Protein AF-A0A2P6QZI2-F1 (afdb_monomer_lite)

Sequence (75 aa):
MDRCEVGDFEAGGYRWRLVLCPNGNKKRNVEGHISLYLEMAEEKPIEPDQIVAIDFRLFLLNQKKSNYLVLEGTY

InterPro domains:
  IPR002083 MATH/TRAF domain [PF22486] (5-67)
  IPR002083 MATH/TRAF domain [PS50144] (1-75)
  IPR002083 MATH/TRAF domain [cd00121] (9-75)
  IPR008974 TRAF-like [G3DSA:2.60.210.10] (2-75)

Structure (mmCIF, N/CA/C/O backbone):
data_AF-A0A2P6QZI2-F1
#
_entry.id   AF-A0A2P6QZI2-F1
#
loop_
_atom_site.group_PDB
_atom_site.id
_atom_s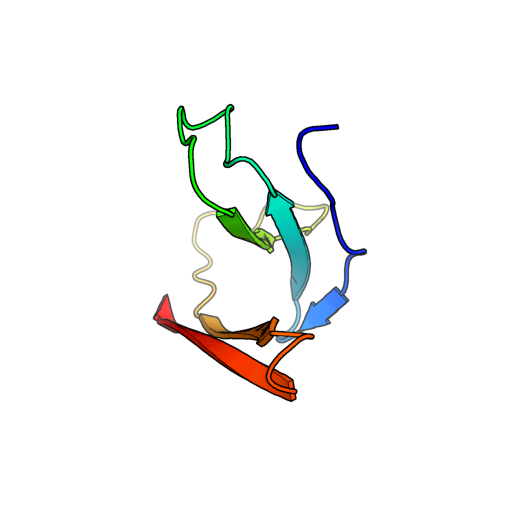ite.type_symbol
_atom_site.label_atom_id
_atom_site.label_alt_id
_atom_site.label_comp_id
_atom_site.label_asym_id
_atom_site.label_entity_id
_atom_site.label_seq_id
_atom_site.pdbx_PDB_ins_code
_atom_site.Cartn_x
_atom_site.Cartn_y
_atom_site.Cartn_z
_atom_site.occupancy
_atom_site.B_iso_or_equiv
_atom_site.auth_seq_id
_atom_site.auth_comp_id
_atom_site.auth_asym_id
_atom_site.auth_atom_id
_atom_site.pdbx_PDB_model_num
ATOM 1 N N . MET A 1 1 ? 9.907 0.927 14.645 1.00 54.00 1 MET A N 1
ATOM 2 C CA . MET A 1 1 ? 9.345 -0.000 13.641 1.00 54.00 1 MET A CA 1
ATOM 3 C C . MET A 1 1 ? 8.355 0.834 12.849 1.00 54.00 1 MET A C 1
ATOM 5 O O . MET A 1 1 ? 7.278 1.113 13.351 1.00 54.00 1 MET A O 1
ATOM 9 N N . ASP A 1 2 ? 8.792 1.397 11.723 1.00 71.06 2 ASP A N 1
ATOM 10 C CA . ASP A 1 2 ? 8.088 2.528 11.086 1.00 71.06 2 ASP A CA 1
ATOM 11 C C . ASP A 1 2 ? 7.184 2.106 9.918 1.00 71.06 2 ASP A C 1
ATOM 13 O O . ASP A 1 2 ? 6.389 2.902 9.426 1.00 71.06 2 ASP A O 1
ATOM 17 N N . ARG A 1 3 ? 7.290 0.847 9.485 1.00 79.56 3 ARG A N 1
ATOM 18 C CA . ARG A 1 3 ? 6.624 0.297 8.305 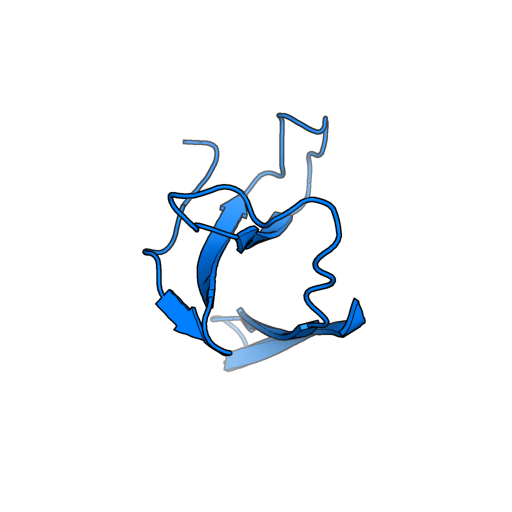1.00 79.56 3 ARG A CA 1
ATOM 19 C C . ARG A 1 3 ? 6.411 -1.199 8.525 1.00 79.56 3 ARG A C 1
ATOM 21 O O . ARG A 1 3 ? 7.351 -1.897 8.898 1.00 79.56 3 ARG A O 1
ATOM 28 N N . CYS A 1 4 ? 5.184 -1.660 8.337 1.00 79.75 4 CYS A N 1
ATOM 29 C CA . CYS A 1 4 ? 4.806 -3.063 8.317 1.00 79.75 4 CYS A CA 1
ATOM 30 C C . CYS A 1 4 ? 4.486 -3.435 6.875 1.00 79.75 4 CYS A C 1
ATOM 32 O O . CYS A 1 4 ? 3.593 -2.854 6.259 1.00 79.75 4 CYS A O 1
ATOM 34 N N . GLU A 1 5 ? 5.226 -4.395 6.345 1.00 78.38 5 GLU A N 1
ATOM 35 C CA . GLU A 1 5 ? 4.997 -4.934 5.013 1.00 78.38 5 GLU A CA 1
ATOM 36 C C . GLU A 1 5 ? 4.209 -6.232 5.169 1.00 78.38 5 GLU A C 1
ATOM 38 O O . GLU A 1 5 ? 4.608 -7.128 5.916 1.00 78.38 5 GLU A O 1
ATOM 43 N N . VAL A 1 6 ? 3.049 -6.301 4.520 1.00 74.62 6 VAL A N 1
ATOM 44 C CA . VAL A 1 6 ? 2.328 -7.562 4.350 1.00 74.62 6 VAL A CA 1
ATOM 45 C C . VAL A 1 6 ? 2.966 -8.256 3.151 1.00 74.62 6 VAL A C 1
ATOM 47 O O . VAL A 1 6 ? 3.347 -7.576 2.201 1.00 74.62 6 VAL A O 1
ATOM 50 N N . GLY A 1 7 ? 3.137 -9.578 3.219 1.00 84.00 7 GLY A N 1
ATOM 51 C CA . GLY A 1 7 ? 3.822 -10.346 2.177 1.00 84.00 7 GLY A CA 1
ATOM 52 C C . GLY A 1 7 ? 3.280 -10.090 0.769 1.00 84.00 7 GLY A C 1
ATOM 53 O O . GLY A 1 7 ? 2.146 -9.641 0.589 1.00 84.00 7 GLY A O 1
ATOM 54 N N . ASP A 1 8 ? 4.118 -10.375 -0.222 1.00 93.25 8 ASP A N 1
ATOM 55 C CA . ASP A 1 8 ? 3.770 -10.159 -1.622 1.00 93.25 8 ASP A CA 1
ATOM 56 C C . ASP A 1 8 ? 2.605 -11.057 -2.058 1.00 93.25 8 ASP A C 1
ATOM 58 O O . ASP A 1 8 ? 2.463 -12.189 -1.588 1.00 93.25 8 ASP A O 1
ATOM 62 N N . PHE A 1 9 ? 1.799 -10.565 -2.993 1.00 92.19 9 PHE A N 1
ATOM 63 C CA . PHE A 1 9 ? 0.692 -11.306 -3.587 1.00 92.19 9 PHE A CA 1
ATOM 64 C C . PHE A 1 9 ? 0.573 -11.010 -5.082 1.00 92.19 9 PHE A C 1
ATOM 66 O O . PHE A 1 9 ? 0.992 -9.956 -5.552 1.00 92.19 9 PHE A O 1
ATOM 73 N N . GLU A 1 10 ? -0.019 -11.935 -5.832 1.00 92.50 10 GLU A N 1
ATOM 74 C CA . GLU A 1 10 ? -0.207 -11.797 -7.277 1.00 92.50 10 GLU A CA 1
ATOM 75 C C . GLU A 1 10 ? -1.647 -11.399 -7.611 1.00 92.50 10 GLU A C 1
ATOM 77 O O . GLU A 1 10 ? -2.605 -11.980 -7.096 1.00 92.50 10 GLU A O 1
ATOM 82 N N . ALA A 1 11 ? -1.806 -10.404 -8.484 1.00 90.56 11 ALA A N 1
ATOM 83 C CA . ALA A 1 11 ? -3.094 -9.976 -9.020 1.00 90.56 11 ALA A CA 1
ATOM 84 C C . ALA A 1 11 ? -2.908 -9.273 -10.370 1.00 90.56 11 ALA A C 1
ATOM 86 O O . ALA A 1 11 ? -1.970 -8.499 -10.558 1.00 90.56 11 ALA A O 1
ATOM 87 N N . GLY A 1 12 ? -3.806 -9.534 -11.325 1.00 88.00 12 GLY A N 1
ATOM 88 C CA . GLY A 1 12 ? -3.758 -8.890 -12.645 1.00 88.00 12 GLY A CA 1
ATOM 89 C C . GLY A 1 12 ? -2.497 -9.203 -13.461 1.00 88.00 12 GLY A C 1
ATOM 90 O O . GLY A 1 12 ? -2.172 -8.445 -14.366 1.00 88.00 12 GLY A O 1
ATOM 91 N N . GLY A 1 13 ? -1.785 -10.289 -13.138 1.00 89.44 13 GLY A N 1
ATOM 92 C CA . GLY A 1 13 ? -0.519 -10.657 -13.780 1.00 89.44 13 GLY A CA 1
ATOM 93 C C . GLY A 1 13 ? 0.717 -9.950 -13.219 1.00 89.44 13 GLY A C 1
ATOM 94 O O . GLY A 1 13 ? 1.785 -10.107 -13.798 1.00 89.44 13 GLY A O 1
ATOM 95 N N . TYR A 1 14 ? 0.578 -9.213 -12.113 1.00 90.25 14 TYR A N 1
ATOM 96 C CA . TYR A 1 14 ? 1.688 -8.542 -11.439 1.00 90.25 14 TYR A CA 1
ATOM 97 C C . TYR A 1 14 ? 1.767 -8.943 -9.972 1.00 90.25 14 TYR A C 1
ATOM 99 O O . TYR A 1 14 ? 0.765 -9.301 -9.340 1.00 90.25 14 TYR A O 1
ATOM 107 N N . ARG A 1 15 ? 2.967 -8.828 -9.419 1.00 93.25 15 ARG A N 1
ATOM 108 C CA . ARG A 1 15 ? 3.264 -8.996 -8.007 1.00 93.25 15 ARG A CA 1
ATOM 109 C C . ARG A 1 15 ? 3.168 -7.655 -7.290 1.00 93.25 15 ARG A C 1
ATOM 111 O O . ARG A 1 15 ? 3.824 -6.677 -7.646 1.00 93.25 15 ARG A O 1
ATOM 118 N N . TRP A 1 16 ? 2.369 -7.629 -6.236 1.00 92.06 16 TRP A N 1
ATOM 119 C CA . TRP A 1 16 ? 2.059 -6.454 -5.434 1.00 92.06 16 TRP A CA 1
ATOM 120 C C . TRP A 1 16 ? 2.444 -6.674 -3.978 1.00 92.06 16 TRP A C 1
ATOM 122 O O . TRP A 1 16 ? 2.539 -7.804 -3.500 1.00 92.06 16 TRP A O 1
ATOM 132 N N . ARG A 1 17 ? 2.607 -5.572 -3.251 1.00 93.25 17 ARG A N 1
ATOM 133 C CA . ARG A 1 17 ? 2.832 -5.547 -1.810 1.00 93.25 17 ARG A CA 1
ATOM 134 C C . ARG A 1 17 ? 1.956 -4.491 -1.163 1.00 93.25 17 ARG A C 1
ATOM 136 O O . ARG A 1 17 ? 1.869 -3.358 -1.638 1.00 93.25 17 ARG A O 1
ATOM 143 N N . LEU A 1 18 ? 1.345 -4.854 -0.037 1.00 91.88 18 LEU A N 1
ATOM 144 C CA . LEU A 1 18 ? 0.643 -3.899 0.810 1.00 91.88 18 LEU A CA 1
ATOM 145 C C . LEU A 1 18 ? 1.584 -3.389 1.903 1.00 91.88 18 LEU A C 1
ATOM 147 O O . LEU A 1 18 ? 2.168 -4.163 2.664 1.00 91.88 18 LEU A O 1
ATOM 151 N N . VAL A 1 19 ? 1.698 -2.070 2.002 1.00 91.38 19 VAL A N 1
ATOM 152 C CA . VAL A 1 19 ? 2.611 -1.403 2.925 1.00 91.38 19 VAL A CA 1
ATOM 153 C C . VAL A 1 19 ? 1.826 -0.512 3.875 1.00 91.38 19 VAL A C 1
ATOM 155 O O . VAL A 1 19 ? 1.224 0.477 3.459 1.00 91.38 19 VAL A O 1
ATOM 158 N N . LEU A 1 20 ? 1.880 -0.829 5.167 1.00 90.25 20 LEU A N 1
ATOM 159 C CA . LEU A 1 20 ? 1.219 -0.086 6.235 1.00 90.25 20 LEU A CA 1
ATOM 160 C C . LEU A 1 20 ? 2.252 0.677 7.073 1.00 90.25 20 LEU A C 1
ATOM 162 O O . LEU A 1 20 ? 3.146 0.078 7.663 1.00 90.25 20 LEU A O 1
ATOM 16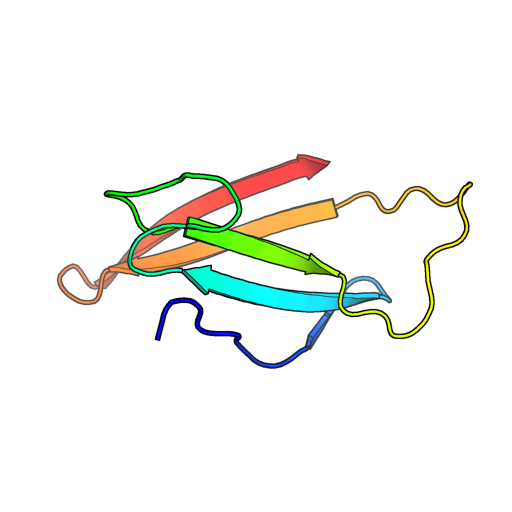6 N N . CYS A 1 21 ? 2.094 1.990 7.206 1.00 91.31 21 CYS A N 1
ATOM 167 C CA . CYS A 1 21 ? 2.874 2.818 8.126 1.00 91.31 21 CYS A CA 1
ATOM 168 C C . CYS A 1 21 ? 1.940 3.362 9.220 1.00 91.31 21 CYS A C 1
ATOM 170 O O . CYS A 1 21 ? 1.235 4.346 8.974 1.00 91.31 21 CYS A O 1
ATOM 172 N N . PRO A 1 22 ? 1.912 2.764 10.429 1.00 89.19 22 PRO A N 1
ATOM 173 C CA . PRO A 1 22 ? 0.962 3.155 11.475 1.00 89.19 22 PRO A CA 1
ATOM 174 C C . PRO A 1 22 ? 1.081 4.616 11.931 1.00 89.19 22 PRO A C 1
ATOM 176 O O . PRO A 1 22 ? 0.083 5.218 12.306 1.00 89.19 22 PRO A O 1
ATOM 179 N N . ASN A 1 23 ? 2.290 5.182 11.875 1.00 91.06 23 ASN A N 1
ATOM 180 C CA . ASN A 1 23 ? 2.592 6.550 12.318 1.00 91.06 23 ASN A CA 1
ATOM 181 C C . ASN A 1 23 ? 2.920 7.494 11.151 1.00 91.06 23 ASN A C 1
ATOM 183 O O . ASN A 1 23 ? 3.579 8.514 11.34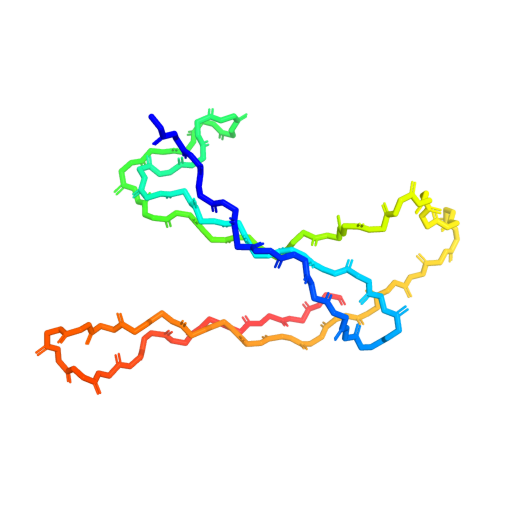4 1.00 91.06 23 ASN A O 1
ATOM 187 N N . GLY A 1 24 ? 2.501 7.130 9.942 1.00 91.25 24 GLY A N 1
ATOM 188 C CA . GLY A 1 24 ? 2.750 7.903 8.736 1.00 91.25 24 GLY A CA 1
ATOM 189 C C . GLY A 1 24 ? 4.044 7.507 8.034 1.00 91.25 24 GLY A C 1
ATOM 190 O O . GLY A 1 24 ? 4.906 6.806 8.575 1.00 91.25 24 GLY A O 1
ATOM 191 N N . ASN A 1 25 ? 4.166 7.909 6.772 1.00 90.38 25 ASN A N 1
ATOM 192 C CA . ASN A 1 25 ? 5.359 7.652 5.980 1.00 90.38 25 ASN A CA 1
ATOM 193 C C . ASN A 1 25 ? 6.419 8.738 6.202 1.00 90.38 25 ASN A C 1
ATOM 195 O O . ASN A 1 25 ? 6.483 9.725 5.465 1.00 90.38 25 ASN A O 1
ATOM 199 N N . LYS A 1 26 ? 7.314 8.502 7.166 1.00 87.75 26 LYS A N 1
ATOM 200 C CA . LYS A 1 26 ? 8.435 9.405 7.474 1.00 87.75 26 LYS A CA 1
ATOM 201 C C . LYS A 1 26 ? 9.342 9.690 6.274 1.00 87.75 26 LYS A C 1
ATOM 203 O O . LYS A 1 26 ? 9.825 10.805 6.140 1.00 87.75 26 LYS A O 1
ATOM 208 N N . LYS A 1 27 ? 9.531 8.731 5.352 1.00 87.69 27 LYS A N 1
ATOM 209 C CA . LYS A 1 27 ? 10.333 8.949 4.126 1.00 87.69 27 LYS A CA 1
ATOM 210 C C . LYS A 1 27 ? 9.712 9.994 3.195 1.00 87.69 27 LYS A C 1
ATOM 212 O O . LYS A 1 27 ? 10.402 10.529 2.336 1.00 87.69 27 LYS A O 1
ATOM 217 N N . ARG A 1 28 ? 8.412 10.260 3.345 1.00 88.94 28 ARG A N 1
ATOM 218 C CA . ARG A 1 28 ? 7.670 11.292 2.612 1.00 88.94 28 ARG A CA 1
ATOM 219 C C . ARG A 1 28 ? 7.272 12.469 3.510 1.00 88.94 28 ARG A C 1
ATOM 221 O O . ARG A 1 28 ? 6.413 13.244 3.109 1.00 88.94 28 ARG A O 1
ATOM 228 N N . ASN A 1 29 ? 7.869 12.596 4.701 1.00 91.25 29 ASN A N 1
ATOM 229 C CA . ASN A 1 29 ? 7.539 13.613 5.707 1.00 91.25 29 ASN A CA 1
ATOM 230 C C . ASN A 1 29 ? 6.045 13.640 6.090 1.00 91.25 29 ASN A C 1
ATOM 232 O O . ASN A 1 29 ? 5.476 14.704 6.322 1.00 91.25 29 ASN A O 1
ATOM 236 N N . VAL A 1 30 ? 5.397 12.470 6.127 1.00 90.88 30 VAL A N 1
ATOM 237 C CA . VAL A 1 30 ? 4.004 12.318 6.574 1.00 90.88 30 VAL A CA 1
ATOM 238 C C . VAL A 1 30 ? 3.990 11.768 7.996 1.00 90.88 30 VAL A C 1
ATOM 240 O O . VAL A 1 30 ? 4.554 10.704 8.249 1.00 90.88 30 VAL A O 1
ATOM 243 N N . GLU A 1 31 ? 3.294 12.463 8.894 1.00 92.31 31 GLU A N 1
ATOM 244 C CA . GLU A 1 31 ? 3.147 12.116 10.312 1.00 92.31 31 GLU A CA 1
ATOM 245 C C . GLU A 1 31 ? 1.694 12.325 10.778 1.00 92.31 31 GLU A C 1
ATOM 247 O O . GLU A 1 31 ? 0.886 12.929 10.075 1.00 92.31 31 GLU A O 1
ATOM 252 N N . GLY A 1 32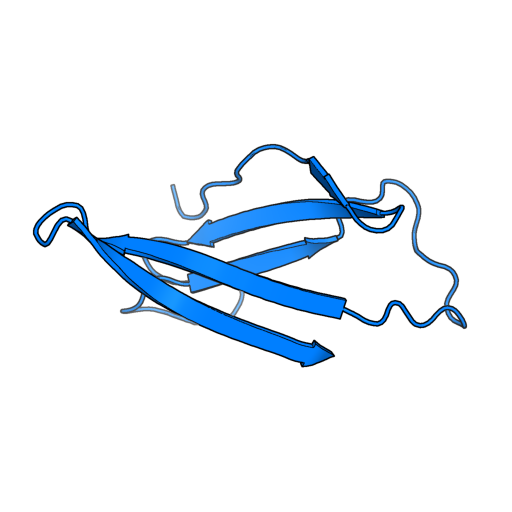 ? 1.339 11.803 11.958 1.00 90.81 32 GLY A N 1
ATOM 253 C CA . GLY A 1 32 ? 0.026 12.028 12.589 1.00 90.81 32 GLY A CA 1
ATOM 254 C C . GLY A 1 32 ? -1.144 11.212 12.020 1.00 90.81 32 GLY A C 1
ATOM 255 O O . GLY A 1 32 ? -2.259 11.299 12.533 1.00 90.81 32 GLY A O 1
ATOM 256 N N . HIS A 1 33 ? -0.901 10.383 11.002 1.00 88.81 33 HIS A N 1
ATOM 257 C CA . HIS A 1 33 ? -1.914 9.559 10.340 1.00 88.81 33 HIS A CA 1
ATOM 258 C C . HIS A 1 33 ? -1.381 8.163 10.020 1.00 88.81 33 HIS A C 1
ATOM 260 O O . HIS A 1 33 ? -0.179 7.969 9.879 1.00 88.81 33 HIS A O 1
ATOM 266 N N . ILE A 1 34 ? -2.281 7.199 9.824 1.00 89.06 34 ILE A N 1
ATOM 267 C CA . ILE A 1 34 ? -1.923 5.908 9.229 1.00 89.06 34 ILE A CA 1
ATOM 268 C C . ILE A 1 34 ? -1.750 6.121 7.722 1.00 89.06 34 ILE A C 1
ATOM 270 O O . ILE A 1 34 ? -2.642 6.662 7.070 1.00 89.06 34 ILE A O 1
ATOM 274 N N . SER A 1 35 ? -0.626 5.685 7.158 1.00 89.81 35 SER A N 1
ATOM 275 C CA . SER A 1 35 ? -0.435 5.629 5.704 1.00 89.81 35 SER A CA 1
ATOM 276 C C . SER A 1 35 ? -0.529 4.189 5.215 1.00 89.81 35 SER A C 1
ATOM 278 O O . SER A 1 35 ? 0.009 3.283 5.849 1.00 89.81 35 SER A O 1
ATOM 280 N N . LEU A 1 36 ? -1.196 3.984 4.082 1.00 89.81 36 LEU A N 1
ATOM 281 C CA . LEU A 1 36 ? -1.357 2.687 3.435 1.00 89.81 36 LEU A CA 1
ATOM 282 C C . LEU A 1 36 ? -1.027 2.840 1.950 1.00 89.81 36 LEU A C 1
ATOM 284 O O . LEU A 1 36 ? -1.533 3.760 1.309 1.00 89.81 36 LEU A O 1
ATOM 288 N N . TYR A 1 37 ? -0.183 1.958 1.422 1.00 89.06 37 TYR A N 1
ATOM 289 C CA . TYR A 1 37 ? 0.242 1.973 0.025 1.00 89.06 37 TYR A CA 1
ATOM 290 C C . TYR A 1 37 ? 0.075 0.597 -0.605 1.00 89.06 37 TYR A C 1
ATOM 292 O O . TYR A 1 37 ? 0.308 -0.425 0.045 1.00 89.06 37 TYR A O 1
ATOM 300 N N . LEU A 1 38 ? -0.290 0.605 -1.883 1.00 90.69 38 LEU A N 1
ATOM 301 C CA . LEU A 1 38 ? -0.168 -0.531 -2.782 1.00 90.69 38 LEU A CA 1
ATOM 302 C C . LEU A 1 38 ? 1.073 -0.284 -3.646 1.00 90.69 38 LEU A C 1
ATOM 304 O O . LEU A 1 38 ? 1.126 0.700 -4.381 1.00 90.69 38 LEU A O 1
ATOM 308 N N . GLU A 1 39 ? 2.089 -1.127 -3.499 1.00 90.69 39 GLU A N 1
ATOM 309 C CA . GLU A 1 39 ? 3.368 -1.007 -4.205 1.00 90.69 39 GLU A CA 1
ATOM 310 C C . GLU A 1 39 ? 3.548 -2.196 -5.148 1.00 90.69 39 GLU A C 1
ATOM 312 O O . GLU A 1 39 ? 3.193 -3.321 -4.797 1.00 90.69 39 GLU A O 1
ATOM 317 N N . MET A 1 40 ? 4.108 -1.967 -6.338 1.00 90.38 40 MET A N 1
ATOM 318 C CA . MET A 1 40 ? 4.559 -3.078 -7.176 1.00 90.38 40 MET A CA 1
ATOM 319 C C . MET A 1 40 ? 5.808 -3.709 -6.570 1.00 90.38 40 MET A C 1
ATOM 321 O O . MET A 1 40 ? 6.732 -3.013 -6.150 1.00 90.38 40 MET A O 1
ATOM 325 N N . ALA A 1 41 ? 5.805 -5.034 -6.526 1.00 92.00 41 ALA A N 1
ATOM 326 C CA . ALA A 1 41 ? 6.844 -5.873 -5.945 1.00 92.00 41 ALA A CA 1
ATOM 327 C C . ALA A 1 41 ? 7.511 -6.771 -6.999 1.00 92.00 41 ALA A C 1
ATOM 329 O O . ALA A 1 41 ? 8.126 -7.778 -6.651 1.00 92.00 41 ALA A O 1
ATOM 330 N N . GLU A 1 42 ? 7.376 -6.415 -8.278 1.00 88.19 42 GLU A N 1
ATOM 331 C CA . GLU A 1 42 ? 8.081 -7.074 -9.372 1.00 88.19 42 GLU A CA 1
ATOM 332 C C . GLU A 1 42 ? 9.597 -7.016 -9.163 1.00 88.19 42 GLU A C 1
ATOM 334 O O . GLU A 1 42 ? 10.166 -5.972 -8.840 1.00 88.19 42 GLU A O 1
ATOM 339 N N . GLU A 1 43 ? 10.263 -8.154 -9.359 1.00 82.31 43 GLU A N 1
ATOM 340 C CA . GLU A 1 43 ? 11.726 -8.237 -9.265 1.00 82.31 43 GLU A CA 1
ATOM 341 C C . GLU A 1 43 ? 12.403 -7.550 -10.453 1.00 82.31 43 GLU A C 1
ATOM 343 O O . GLU A 1 43 ? 13.523 -7.046 -10.344 1.00 82.31 43 GLU A O 1
ATOM 348 N N . LYS A 1 44 ? 11.716 -7.534 -11.600 1.00 81.12 44 LYS A N 1
ATOM 349 C CA . LYS A 1 44 ? 12.168 -6.860 -12.810 1.00 81.12 44 LYS A CA 1
ATOM 350 C C . LYS A 1 44 ? 11.422 -5.538 -12.967 1.00 81.12 44 LYS A C 1
ATOM 352 O O . LYS A 1 44 ? 10.214 -5.499 -12.741 1.00 81.12 44 LYS A O 1
ATOM 357 N N . PRO A 1 45 ? 12.110 -4.462 -13.382 1.00 78.50 45 PRO A N 1
ATOM 358 C CA . PRO A 1 45 ? 11.435 -3.236 -13.769 1.00 78.50 45 PRO A CA 1
ATOM 359 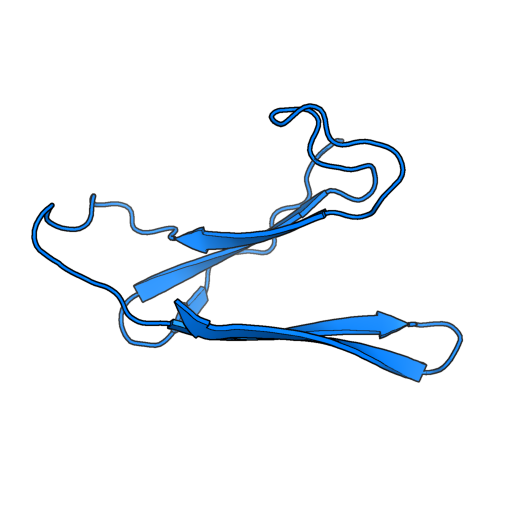C C . PRO A 1 45 ? 10.423 -3.528 -14.874 1.00 78.50 45 PRO A C 1
ATOM 361 O O . PRO A 1 45 ? 10.699 -4.314 -15.780 1.00 78.50 45 PRO A O 1
ATOM 364 N N . ILE A 1 46 ? 9.273 -2.871 -14.799 1.00 81.44 46 ILE A N 1
ATOM 365 C CA . ILE A 1 46 ? 8.339 -2.830 -15.917 1.00 81.44 46 ILE A CA 1
ATOM 366 C C . ILE A 1 46 ? 8.959 -1.996 -17.033 1.00 81.44 46 ILE A C 1
ATOM 368 O O . ILE A 1 46 ? 9.642 -1.002 -16.763 1.00 81.44 46 ILE A O 1
ATOM 372 N N . GLU A 1 47 ? 8.747 -2.435 -18.271 1.00 84.06 47 GLU A N 1
ATOM 373 C CA . GLU A 1 47 ? 9.262 -1.739 -19.443 1.00 84.06 47 GLU A CA 1
ATOM 374 C C . GLU A 1 47 ? 8.746 -0.285 -19.465 1.00 84.06 47 GLU A C 1
ATOM 376 O O . GLU A 1 47 ? 7.583 -0.043 -19.129 1.00 84.06 47 GLU A O 1
ATOM 381 N N . PRO A 1 48 ? 9.580 0.712 -19.819 1.00 79.88 48 PRO A N 1
ATOM 382 C CA . PRO A 1 48 ? 9.225 2.130 -19.688 1.00 79.88 48 PRO A CA 1
ATOM 383 C C . PRO A 1 48 ? 7.979 2.573 -20.472 1.00 79.88 48 PRO A C 1
ATOM 385 O O . PRO A 1 48 ? 7.405 3.617 -20.168 1.00 79.88 48 PRO A O 1
ATOM 388 N N . ASP A 1 49 ? 7.588 1.822 -21.498 1.00 86.19 49 ASP A N 1
ATOM 389 C CA . ASP A 1 49 ? 6.433 2.061 -22.365 1.00 86.19 49 ASP A CA 1
ATOM 390 C C . ASP A 1 49 ? 5.163 1.320 -21.912 1.00 86.19 49 ASP A C 1
ATOM 392 O O . ASP A 1 49 ? 4.082 1.541 -22.464 1.00 86.19 49 ASP A O 1
ATOM 396 N N . GLN A 1 50 ? 5.260 0.475 -20.886 1.00 83.75 50 GLN A N 1
ATOM 397 C CA . GLN A 1 50 ? 4.141 -0.301 -20.380 1.00 83.75 50 GLN A CA 1
ATOM 398 C C . GLN A 1 50 ? 3.346 0.489 -19.336 1.00 83.75 50 GLN A C 1
ATOM 400 O O . GLN A 1 50 ? 3.849 0.905 -18.293 1.00 83.75 50 GLN A O 1
ATOM 405 N N . ILE A 1 51 ? 2.052 0.649 -19.611 1.00 84.06 51 ILE A N 1
ATOM 406 C CA . ILE A 1 51 ? 1.089 1.259 -18.693 1.00 84.06 51 ILE A CA 1
ATOM 407 C C . ILE A 1 51 ? 0.327 0.141 -17.986 1.00 84.06 51 ILE A C 1
ATOM 409 O O . ILE A 1 51 ? -0.359 -0.658 -18.625 1.00 84.06 51 ILE A O 1
ATOM 413 N N . VAL A 1 52 ? 0.429 0.099 -16.658 1.00 87.19 52 VAL A N 1
ATOM 414 C CA . VAL A 1 52 ? -0.341 -0.823 -15.818 1.00 87.19 52 VAL A CA 1
ATOM 415 C C . VAL A 1 52 ? -1.525 -0.066 -15.235 1.00 87.19 52 VAL A C 1
ATOM 417 O O . VAL A 1 52 ? -1.380 0.638 -14.239 1.00 87.19 52 VAL A O 1
ATOM 420 N N . ALA A 1 53 ? -2.685 -0.200 -15.880 1.00 89.50 53 ALA A N 1
ATOM 421 C CA . ALA A 1 53 ? -3.929 0.348 -15.357 1.00 89.50 53 ALA A CA 1
ATOM 422 C C . ALA A 1 53 ? -4.384 -0.468 -14.141 1.00 89.50 53 ALA A C 1
ATOM 424 O O . ALA A 1 53 ? -4.440 -1.701 -14.203 1.00 89.50 53 ALA A O 1
ATOM 425 N N . ILE A 1 54 ? -4.724 0.213 -13.050 1.00 90.12 54 ILE A N 1
ATOM 426 C CA . ILE A 1 54 ? -5.174 -0.424 -11.812 1.00 90.12 54 ILE A CA 1
ATOM 427 C C . ILE A 1 54 ? -6.534 0.112 -11.386 1.00 90.12 54 ILE A C 1
ATOM 429 O O . ILE A 1 54 ? -6.783 1.312 -11.406 1.00 90.12 54 ILE A O 1
ATOM 433 N N . ASP A 1 55 ? -7.397 -0.798 -10.949 1.00 92.31 55 ASP A N 1
ATOM 434 C CA . ASP A 1 55 ? -8.621 -0.506 -10.206 1.00 92.31 55 ASP A CA 1
ATOM 435 C C . ASP A 1 55 ? -8.549 -1.310 -8.910 1.00 92.31 55 ASP A C 1
ATOM 437 O O . ASP A 1 55 ? -8.440 -2.542 -8.931 1.00 92.31 55 ASP A O 1
ATOM 441 N N . PHE A 1 56 ? -8.511 -0.616 -7.775 1.00 90.31 56 PHE A N 1
ATOM 442 C CA . PHE A 1 56 ? -8.301 -1.256 -6.488 1.00 90.31 56 PHE A CA 1
ATOM 443 C C . PHE A 1 56 ? -9.197 -0.687 -5.394 1.00 90.31 56 PHE A C 1
ATOM 445 O O . PHE A 1 56 ? -9.552 0.492 -5.361 1.00 90.31 56 PHE A O 1
ATOM 452 N N . ARG A 1 57 ? -9.500 -1.558 -4.424 1.00 92.75 57 ARG A N 1
ATOM 453 C CA . ARG A 1 57 ? -10.150 -1.204 -3.162 1.00 92.75 57 ARG A CA 1
ATOM 454 C C . ARG A 1 57 ? -9.361 -1.757 -1.988 1.00 92.75 57 ARG A C 1
ATOM 456 O O . ARG A 1 57 ? -9.096 -2.954 -1.916 1.00 92.75 57 ARG A O 1
ATOM 463 N N . LEU A 1 58 ? -9.013 -0.882 -1.053 1.00 89.75 58 LEU A N 1
ATOM 464 C CA . LEU A 1 58 ? -8.366 -1.218 0.208 1.00 89.75 58 LEU A CA 1
ATOM 465 C C . LEU A 1 58 ? -9.382 -1.110 1.341 1.00 89.75 58 LEU A C 1
ATOM 467 O O . LEU A 1 58 ? -10.123 -0.133 1.446 1.00 89.75 58 LEU A O 1
ATOM 471 N N . PHE A 1 59 ? -9.381 -2.111 2.214 1.00 90.88 59 PHE A N 1
ATOM 472 C CA . PHE A 1 59 ? -10.303 -2.207 3.337 1.00 90.88 59 PHE A CA 1
ATOM 473 C C . PHE A 1 59 ? -9.514 -2.145 4.640 1.00 90.88 59 PHE A C 1
ATOM 475 O O . PHE A 1 59 ? -8.703 -3.025 4.927 1.00 90.88 59 PHE A O 1
ATOM 482 N N . LEU A 1 60 ? -9.770 -1.124 5.455 1.00 89.50 60 LEU A N 1
ATOM 483 C CA . LEU A 1 60 ? -9.216 -1.021 6.799 1.00 89.50 60 LEU A CA 1
ATOM 484 C C . LEU A 1 60 ? -10.296 -1.391 7.817 1.00 89.50 60 LEU A C 1
ATOM 486 O O . LEU A 1 60 ? -11.250 -0.641 8.034 1.00 89.50 60 LEU A O 1
ATOM 490 N N . LEU A 1 61 ? -10.142 -2.562 8.439 1.00 91.12 61 LEU A N 1
ATOM 491 C CA . LEU A 1 61 ? -11.064 -3.055 9.458 1.00 91.12 61 LEU A CA 1
ATOM 492 C C . LEU A 1 61 ? -10.966 -2.214 10.733 1.00 91.12 61 LEU A C 1
ATOM 494 O O . LEU A 1 61 ? -9.948 -2.206 11.427 1.00 91.12 61 LEU A O 1
ATOM 498 N N . ASN A 1 62 ? -12.069 -1.577 11.106 1.00 90.50 62 ASN A N 1
ATOM 499 C CA . ASN A 1 62 ? -12.256 -1.025 12.434 1.00 90.50 62 ASN A CA 1
ATOM 500 C C . ASN A 1 62 ? -12.688 -2.140 13.394 1.00 90.50 62 ASN A C 1
ATOM 502 O O . ASN A 1 62 ? -13.870 -2.462 13.517 1.00 90.50 62 ASN A O 1
ATOM 506 N N . GLN A 1 63 ? -11.722 -2.687 14.126 1.00 89.25 63 GLN A N 1
ATOM 507 C CA . GLN A 1 63 ? -11.938 -3.802 15.054 1.00 89.25 63 GLN A CA 1
ATOM 508 C C . GLN A 1 63 ? -12.924 -3.489 16.194 1.00 89.25 63 GLN A C 1
ATOM 510 O O . GLN A 1 63 ? -13.515 -4.406 16.752 1.00 89.25 63 GLN A O 1
ATOM 515 N N . LYS A 1 64 ? -13.141 -2.211 16.543 1.00 94.50 64 LYS A N 1
ATOM 516 C CA . LYS A 1 64 ? -14.081 -1.823 17.613 1.00 94.50 64 LYS A CA 1
ATOM 517 C C . LYS A 1 64 ? -15.530 -1.809 17.145 1.00 94.50 64 LYS A C 1
ATOM 519 O O . LYS A 1 64 ? -16.430 -2.112 17.918 1.00 94.50 64 LYS A O 1
ATOM 524 N N . LYS A 1 65 ? -15.754 -1.387 15.901 1.00 93.69 65 LYS A N 1
ATOM 525 C CA . LYS A 1 65 ? -17.095 -1.218 15.323 1.00 93.69 65 LYS A CA 1
ATOM 526 C C . LYS A 1 65 ? -17.465 -2.335 14.347 1.00 93.69 65 LYS A C 1
ATOM 528 O O . LYS A 1 65 ? -18.567 -2.314 13.816 1.00 93.69 65 LYS A O 1
ATOM 533 N N . SER A 1 66 ? -16.557 -3.291 14.125 1.00 91.69 66 SER A N 1
ATOM 534 C CA . SER A 1 66 ? -16.704 -4.402 13.174 1.00 91.69 66 SER A CA 1
ATOM 535 C C . SER A 1 66 ? -17.146 -3.945 11.777 1.00 91.69 66 SER A C 1
ATOM 537 O O . SER A 1 66 ? -17.922 -4.618 11.108 1.00 91.69 66 SER A O 1
ATOM 539 N N . ASN A 1 67 ? -16.669 -2.776 11.342 1.00 94.94 67 ASN A N 1
ATOM 540 C CA . ASN A 1 67 ? -16.941 -2.211 10.023 1.00 94.94 67 ASN A CA 1
ATOM 541 C C . ASN A 1 67 ? -15.637 -1.813 9.322 1.00 94.94 67 ASN A C 1
ATOM 543 O O . ASN A 1 67 ? -14.567 -1.855 9.926 1.00 94.94 67 ASN A O 1
ATOM 547 N N . TYR A 1 68 ? -15.717 -1.433 8.048 1.00 94.44 68 TYR A N 1
ATOM 548 C CA . TYR A 1 68 ? -14.544 -1.098 7.243 1.00 94.44 68 TYR A CA 1
ATOM 549 C C . TYR A 1 68 ? -14.554 0.369 6.830 1.00 94.44 68 TYR A C 1
ATOM 551 O O . TYR A 1 68 ? -15.589 0.900 6.427 1.00 94.44 68 TYR A O 1
ATOM 559 N N . LEU A 1 69 ? -13.383 1.001 6.884 1.00 91.94 69 LEU A N 1
ATOM 560 C CA . LEU A 1 69 ? -13.088 2.139 6.024 1.00 91.94 69 LEU A CA 1
ATOM 561 C C . LEU A 1 69 ? -12.660 1.584 4.663 1.00 91.94 69 LEU A C 1
ATOM 563 O O . LEU A 1 69 ? -11.759 0.747 4.602 1.00 91.94 69 LEU A O 1
ATOM 567 N N . VAL A 1 70 ? -13.314 2.037 3.597 1.00 92.56 70 VAL A N 1
ATOM 568 C CA . VAL A 1 70 ? -13.021 1.619 2.222 1.00 92.56 70 VAL A CA 1
ATOM 569 C C . VAL A 1 70 ? -12.332 2.772 1.507 1.00 92.56 70 VAL A C 1
ATOM 571 O O . VAL A 1 70 ? -12.825 3.898 1.535 1.00 92.56 70 VAL A O 1
ATOM 574 N N . LEU A 1 71 ? -11.184 2.487 0.903 1.00 89.62 71 LEU A N 1
ATOM 575 C CA . LEU A 1 71 ? -10.426 3.410 0.067 1.00 89.62 71 LEU A CA 1
ATOM 576 C C . LEU A 1 71 ? -10.389 2.822 -1.336 1.00 89.62 71 LEU A C 1
ATOM 578 O O . LEU A 1 71 ? -9.967 1.681 -1.502 1.00 89.62 71 LEU A O 1
ATOM 582 N N . GLU A 1 72 ? -10.828 3.580 -2.326 1.00 91.69 72 GLU A N 1
ATOM 583 C CA . GLU A 1 72 ? -10.866 3.139 -3.717 1.00 91.69 72 GLU A CA 1
ATOM 584 C C . GLU A 1 72 ? -10.065 4.086 -4.600 1.00 91.69 72 GLU A C 1
ATOM 586 O O . GLU A 1 72 ? -9.930 5.273 -4.293 1.00 91.69 72 GLU A O 1
ATOM 591 N N . GLY A 1 73 ? -9.490 3.547 -5.668 1.00 87.62 73 GLY A N 1
ATOM 592 C CA . GLY A 1 73 ? -8.684 4.322 -6.591 1.00 87.62 73 GLY A CA 1
ATOM 593 C C . GLY A 1 73 ? -8.539 3.628 -7.933 1.00 87.62 73 GLY A C 1
ATOM 594 O O . GLY A 1 73 ? -8.491 2.402 -8.015 1.00 87.62 73 GLY A O 1
ATOM 595 N N . THR A 1 74 ? -8.435 4.451 -8.969 1.00 87.69 74 THR A N 1
ATOM 596 C CA . THR A 1 74 ? -8.122 4.038 -10.335 1.00 87.69 74 THR A CA 1
ATOM 597 C C . THR A 1 74 ? -6.919 4.837 -10.819 1.00 87.69 74 THR A C 1
ATOM 599 O O . THR A 1 74 ? -6.892 6.054 -10.606 1.00 87.69 74 THR A O 1
ATOM 602 N N . TYR A 1 75 ? -5.946 4.192 -11.457 1.00 80.00 75 TYR A N 1
ATOM 603 C CA . TYR A 1 75 ? -4.781 4.852 -12.054 1.00 80.00 75 TYR A CA 1
ATOM 604 C C . TYR A 1 75 ? -4.459 4.246 -13.415 1.00 80.00 75 TYR A C 1
ATOM 606 O O . TYR A 1 75 ? -4.619 3.010 -13.544 1.00 80.00 75 TYR A O 1
#

Secondary structure (DSSP, 8-state):
---EEEEEEEETTEEEEEEEETT--GGGT--SS-EEEEEE--SSPPPTT-----EEEEEEEETTTTEEEEEEEE-

Organism: Rosa chinensis (NCBI:txid74649)

Foldseek 3Di:
DQKDKDDWDDDPRFIKIKIWGQQADVVVPGGDHIDIDIGTPDPDDDDPPDDDWDWDWDWDQPPVVRGTDIDTDID

Radius of gyration: 14.19 Å; chains: 1; bounding box: 29×25×40 Å

pLDDT: mean 88.08, std 6.21, range [54.0, 94.94]